Protein AF-A0A5J5ARJ4-F1 (afdb_monomer_lite)

Sequence (145 aa):
MTEQSSMNKKLVDEYLVDMSKEERLRREREKNVRADMKKKIKMINTSLNDQPSDMPIEFKKLIKEMGGDIVKLVMQKALYLGDITPGLNHLSMPLTQIKEKFLNDEDMKIMESHNGNNLASIDVPIIGPSLDEYAAELEEVGHEE

Organism: NCBI:txid561372

InterPro domains:
  IPR005508 B3 domain-containing protein At2g31720-like [PF03754] (61-138)
  IPR005508 B3 domain-containing protein At2g31720-like [PTHR31541] (25-138)

Secondary structure (DSSP, 8-state):
--HHHHHHHHHHHHHHHHHHHHHHHHHHHHHHHHHHHHHHHHHHHHT--SSPPPPPHHHHHHHHHTT----------PPPHHHHSTTT------GGG--S--S-HHHHHHHTSEETTEE--EEEEEE-TTS-EEEEEE-------

Foldseek 3Di:
DPVVVVVVVVVVVVVVVVVVVVVVVVVVVVVVVLVVVVVVLVVVVVPPDVDDDPDDPVVVVLCVVVVHDDDDDQFDDRFDPCNPPPPSVDDDDPPVGGDDDDDDPVRVVQQVDDPDPFGGWDWDWDQDPVRDIDIDTHHDDDDPD

Structure (mmCIF, N/CA/C/O backbone):
data_AF-A0A5J5ARJ4-F1
#
_entry.id   AF-A0A5J5ARJ4-F1
#
loop_
_atom_site.group_PDB
_atom_site.id
_atom_site.type_symbol
_atom_site.label_atom_id
_atom_site.label_alt_id
_atom_site.label_comp_id
_atom_site.label_asym_id
_atom_site.label_entity_id
_atom_site.label_seq_id
_atom_site.pdbx_PDB_ins_code
_atom_site.Cartn_x
_atom_site.Cartn_y
_atom_site.Cartn_z
_atom_site.occupancy
_atom_site.B_iso_or_equiv
_atom_site.auth_seq_id
_atom_site.auth_comp_id
_atom_site.auth_asym_id
_atom_site.auth_atom_id
_atom_site.pdbx_PDB_model_num
ATOM 1 N N . MET A 1 1 ? 49.000 -30.720 -35.806 1.00 51.78 1 MET A N 1
ATOM 2 C CA . MET A 1 1 ? 48.082 -30.948 -34.662 1.00 51.78 1 MET A CA 1
ATOM 3 C C . MET A 1 1 ? 47.216 -29.705 -34.405 1.00 51.78 1 MET A C 1
ATOM 5 O O . MET A 1 1 ? 47.085 -29.274 -33.269 1.00 51.78 1 MET A O 1
ATOM 9 N N . THR A 1 2 ? 46.627 -29.095 -35.443 1.00 59.28 2 THR A N 1
ATOM 10 C CA . THR A 1 2 ? 46.204 -27.676 -35.356 1.00 59.28 2 THR A CA 1
ATOM 11 C C . THR A 1 2 ? 44.716 -27.452 -35.656 1.00 59.28 2 THR A C 1
ATOM 13 O O . THR A 1 2 ? 44.152 -26.444 -35.242 1.00 59.28 2 THR A O 1
ATOM 16 N N . GLU A 1 3 ? 44.039 -28.410 -36.292 1.00 56.78 3 GLU A N 1
ATOM 17 C CA . GLU A 1 3 ? 42.634 -28.267 -36.707 1.00 56.78 3 GLU A CA 1
ATOM 18 C C . GLU A 1 3 ? 41.638 -28.465 -35.554 1.00 56.78 3 GLU A C 1
ATOM 20 O O . GLU A 1 3 ? 40.710 -27.673 -35.413 1.00 56.78 3 GLU A O 1
ATOM 25 N N . GLN A 1 4 ? 41.863 -29.436 -34.659 1.00 54.34 4 GLN A N 1
ATOM 26 C CA . GLN A 1 4 ? 41.001 -29.653 -33.482 1.00 54.34 4 GLN A CA 1
ATOM 27 C C . GLN A 1 4 ? 41.041 -28.474 -32.495 1.00 54.34 4 GLN A C 1
ATOM 29 O O . GLN A 1 4 ? 40.009 -28.082 -31.958 1.00 54.34 4 GLN A O 1
ATOM 34 N N . SER A 1 5 ? 42.212 -27.856 -32.307 1.00 57.06 5 SER A N 1
ATOM 35 C CA . SER A 1 5 ? 42.358 -26.654 -31.471 1.00 57.06 5 SER A CA 1
ATOM 36 C C . SER A 1 5 ? 41.631 -25.444 -32.082 1.00 57.06 5 SER A C 1
ATOM 38 O O . SER A 1 5 ? 40.999 -24.662 -31.375 1.00 57.06 5 SER A O 1
ATOM 40 N N . SER A 1 6 ? 41.636 -25.333 -33.416 1.00 67.12 6 SER A N 1
ATOM 41 C CA . SER A 1 6 ? 40.917 -24.282 -34.143 1.00 67.12 6 SER A CA 1
ATOM 42 C C . SER A 1 6 ? 39.392 -24.472 -34.111 1.00 67.12 6 SER A C 1
ATOM 44 O O . SER A 1 6 ? 38.661 -23.498 -33.929 1.00 67.12 6 SER A O 1
ATOM 46 N N . MET A 1 7 ? 38.906 -25.717 -34.213 1.00 65.25 7 MET A N 1
ATOM 47 C CA . MET A 1 7 ? 37.477 -26.028 -34.068 1.00 65.25 7 MET A CA 1
ATOM 48 C C . MET A 1 7 ? 36.965 -25.762 -32.649 1.00 65.25 7 MET A C 1
ATOM 50 O O . MET A 1 7 ? 35.919 -25.138 -32.498 1.00 65.25 7 MET A O 1
ATOM 54 N N . ASN A 1 8 ? 37.725 -26.138 -31.615 1.00 70.44 8 ASN A N 1
ATOM 55 C CA . ASN A 1 8 ? 37.349 -25.860 -30.226 1.00 70.44 8 ASN A CA 1
ATOM 56 C C . ASN A 1 8 ? 37.294 -24.355 -29.936 1.00 70.44 8 ASN A C 1
ATOM 58 O O . ASN A 1 8 ? 36.385 -23.900 -29.252 1.00 70.44 8 ASN A O 1
ATOM 62 N N . LYS A 1 9 ? 38.214 -23.561 -30.502 1.00 72.19 9 LYS A N 1
ATOM 63 C CA . LYS A 1 9 ? 38.180 -22.100 -30.358 1.00 72.19 9 LYS A CA 1
ATOM 64 C C . LYS A 1 9 ? 36.934 -21.479 -31.005 1.00 72.19 9 LYS A C 1
ATOM 66 O O . LYS A 1 9 ? 36.288 -20.652 -30.377 1.00 72.19 9 LYS A O 1
ATOM 71 N N . LYS A 1 10 ? 36.561 -21.912 -32.218 1.00 76.44 10 LYS A N 1
ATOM 72 C CA . LYS A 1 10 ? 35.328 -21.445 -32.883 1.00 76.44 10 LYS A CA 1
ATOM 73 C C . LYS A 1 10 ? 34.069 -21.776 -32.083 1.00 76.44 10 LYS A C 1
ATOM 75 O O . LYS A 1 10 ? 33.203 -20.920 -31.962 1.00 76.44 10 LYS A O 1
ATOM 80 N N . LEU A 1 11 ? 33.998 -22.983 -31.522 1.00 77.38 11 LEU A N 1
ATOM 81 C CA . LEU A 1 11 ? 32.862 -23.420 -30.709 1.00 77.38 11 LEU A CA 1
ATOM 82 C C . LEU A 1 11 ? 32.717 -22.571 -29.433 1.00 77.38 11 LEU A C 1
ATOM 84 O O . LEU A 1 11 ? 31.610 -22.211 -29.041 1.00 77.38 11 LEU A O 1
ATOM 88 N N . VAL A 1 12 ? 33.842 -22.217 -28.802 1.00 77.88 12 VAL A N 1
ATOM 89 C CA . VAL A 1 12 ? 33.867 -21.345 -27.616 1.00 77.88 12 VAL A CA 1
ATOM 90 C C . VAL A 1 12 ? 33.448 -19.912 -27.966 1.00 77.88 12 VAL A C 1
ATOM 92 O O . VAL A 1 12 ? 32.657 -19.319 -27.234 1.00 77.88 12 VAL A O 1
ATOM 95 N N . ASP A 1 13 ? 33.929 -19.367 -29.087 1.00 80.50 13 ASP A N 1
ATOM 96 C CA . ASP A 1 13 ? 33.561 -18.021 -29.546 1.00 80.50 13 ASP A CA 1
ATOM 97 C C . ASP A 1 13 ? 32.060 -17.933 -29.898 1.00 80.50 13 ASP A C 1
ATOM 99 O O . ASP A 1 13 ? 31.395 -16.963 -29.537 1.00 80.50 13 ASP A O 1
ATOM 103 N N . GLU A 1 14 ? 31.500 -18.961 -30.544 1.00 81.81 14 GLU A N 1
ATOM 104 C CA . GLU A 1 14 ? 30.067 -19.059 -30.866 1.00 81.81 14 GLU A CA 1
ATOM 105 C C . GLU A 1 14 ? 29.196 -19.111 -29.600 1.00 81.81 14 GLU A C 1
ATOM 107 O O . GLU A 1 14 ? 28.244 -18.338 -29.470 1.00 81.81 14 GLU A O 1
ATOM 112 N N . 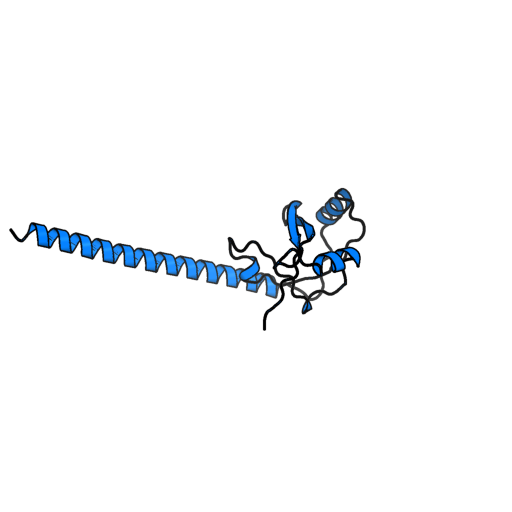TYR A 1 15 ? 29.581 -19.929 -28.616 1.00 79.00 15 TYR A N 1
ATOM 113 C CA . TYR A 1 15 ? 28.887 -20.024 -27.329 1.00 79.00 15 TYR A CA 1
ATOM 114 C C . TYR A 1 15 ? 28.914 -18.702 -26.540 1.00 79.00 15 TYR A C 1
ATOM 116 O O . TYR A 1 15 ? 27.901 -18.282 -25.976 1.00 79.00 15 TYR A O 1
ATOM 124 N N . LEU A 1 16 ? 30.052 -17.998 -26.531 1.00 76.38 16 LEU A N 1
ATOM 125 C CA . LEU A 1 16 ? 30.179 -16.678 -25.896 1.00 76.38 16 LEU A CA 1
ATOM 126 C C . LEU A 1 16 ? 29.294 -15.620 -26.573 1.00 76.38 16 LEU A C 1
ATOM 128 O O . LEU A 1 16 ? 28.703 -14.773 -25.894 1.00 76.38 16 LEU A O 1
ATOM 132 N N . VAL A 1 17 ? 29.177 -15.668 -27.902 1.00 82.06 17 VAL A N 1
ATOM 133 C CA . VAL A 1 17 ? 28.295 -14.776 -28.665 1.00 82.06 17 VAL A CA 1
ATOM 134 C C . VAL A 1 17 ? 26.825 -15.042 -28.337 1.00 82.06 17 VAL A C 1
ATOM 136 O O . VAL A 1 17 ? 26.066 -14.086 -28.154 1.00 82.06 17 VAL A O 1
ATOM 139 N N . ASP A 1 18 ? 26.415 -16.302 -28.215 1.00 80.44 18 ASP A N 1
ATOM 140 C CA . ASP A 1 18 ? 25.030 -16.650 -27.897 1.00 80.44 18 ASP A CA 1
ATOM 141 C C . ASP A 1 18 ? 24.648 -16.314 -26.451 1.00 80.44 18 ASP A C 1
ATOM 143 O O . ASP A 1 18 ? 23.593 -15.708 -26.247 1.00 80.44 18 ASP A O 1
ATOM 147 N N . MET A 1 19 ? 25.531 -16.537 -25.466 1.00 75.25 19 MET A N 1
ATOM 148 C CA . MET A 1 19 ? 25.307 -16.030 -24.102 1.00 75.25 19 MET A CA 1
ATOM 149 C C . MET A 1 19 ? 25.150 -14.500 -24.079 1.00 75.25 19 MET A C 1
ATOM 151 O O . MET A 1 19 ? 24.277 -13.967 -23.393 1.00 75.25 19 MET A O 1
ATOM 155 N N . SER A 1 20 ? 25.943 -13.769 -24.874 1.00 85.12 20 SER A N 1
ATOM 156 C CA . SER A 1 20 ? 25.819 -12.308 -24.974 1.00 85.12 20 SER A CA 1
ATOM 157 C C . SER A 1 20 ? 24.474 -11.868 -25.570 1.00 85.12 20 SER A C 1
ATOM 159 O O . SER A 1 20 ? 23.888 -10.873 -25.129 1.00 85.12 20 SER A O 1
ATOM 161 N N . LYS A 1 21 ? 23.948 -12.603 -26.560 1.00 85.50 21 LYS A N 1
ATOM 162 C CA . LYS A 1 21 ? 22.613 -12.349 -27.128 1.00 85.50 21 LYS A CA 1
ATOM 163 C C . LYS A 1 21 ? 21.506 -12.657 -26.122 1.00 85.50 21 LYS A C 1
ATOM 165 O O . LYS A 1 21 ? 20.584 -11.851 -26.001 1.00 85.50 21 LYS A O 1
ATOM 170 N N . GLU A 1 22 ? 21.602 -13.762 -25.383 1.00 86.06 22 GLU A N 1
ATOM 171 C CA . GLU A 1 22 ? 20.632 -14.100 -24.335 1.00 86.06 22 GLU A CA 1
ATOM 172 C C . GLU A 1 22 ? 20.585 -13.037 -23.234 1.00 86.06 22 GLU A C 1
ATOM 174 O O . GLU A 1 22 ? 19.499 -12.596 -22.852 1.00 86.06 22 GLU A O 1
ATOM 179 N N . GLU A 1 23 ? 21.738 -12.543 -22.772 1.00 86.50 23 GLU A N 1
ATOM 180 C CA . GLU A 1 23 ? 21.783 -11.451 -21.795 1.00 86.50 23 GLU A CA 1
ATOM 181 C C . GLU A 1 23 ? 21.117 -10.173 -22.315 1.00 86.50 23 GLU A C 1
ATOM 183 O O . GLU A 1 23 ? 20.391 -9.500 -21.577 1.00 86.50 23 GLU A O 1
ATOM 188 N N . ARG A 1 24 ? 21.348 -9.819 -23.588 1.00 86.75 24 ARG A N 1
ATOM 189 C CA . ARG A 1 24 ? 20.701 -8.657 -24.218 1.00 86.75 24 ARG A CA 1
ATOM 190 C C . ARG A 1 24 ? 19.186 -8.830 -24.269 1.00 86.75 24 ARG A C 1
ATOM 192 O O . ARG A 1 24 ? 18.474 -7.921 -23.847 1.00 86.75 24 ARG A O 1
ATOM 199 N N . LEU A 1 25 ? 18.708 -9.998 -24.705 1.00 88.00 25 LEU A N 1
ATOM 200 C CA . LEU A 1 25 ? 17.283 -10.335 -24.740 1.00 88.00 25 LEU A CA 1
ATOM 201 C C . LEU A 1 25 ? 16.658 -10.287 -23.342 1.00 88.00 25 LEU A C 1
ATOM 203 O O . LEU A 1 25 ? 15.556 -9.766 -23.175 1.00 88.00 25 LEU A O 1
ATOM 207 N N . ARG A 1 26 ? 17.364 -10.782 -22.319 1.00 87.44 26 ARG A N 1
ATOM 208 C CA . ARG A 1 26 ? 16.909 -10.727 -20.926 1.00 87.44 26 ARG A CA 1
ATOM 209 C C . ARG A 1 26 ? 16.774 -9.286 -20.432 1.00 87.44 26 ARG A C 1
ATOM 211 O O . ARG A 1 26 ? 15.713 -8.924 -19.928 1.00 87.44 26 ARG A O 1
ATOM 218 N N . ARG A 1 27 ? 17.789 -8.439 -20.649 1.00 86.62 27 ARG A N 1
ATOM 219 C CA . ARG A 1 27 ? 17.730 -7.007 -20.290 1.00 86.62 27 ARG A CA 1
ATOM 220 C C . ARG A 1 27 ? 16.601 -6.281 -21.020 1.00 86.62 27 ARG A C 1
ATOM 222 O O . ARG A 1 27 ? 15.976 -5.390 -20.452 1.00 86.62 27 ARG A O 1
ATOM 229 N N . GLU A 1 28 ? 16.335 -6.631 -22.275 1.00 88.88 28 GLU A N 1
ATOM 230 C CA . GLU A 1 28 ? 15.252 -6.033 -23.059 1.00 88.88 28 GLU A CA 1
ATOM 231 C C . GLU A 1 28 ? 13.868 -6.456 -22.549 1.00 88.88 28 GLU A C 1
ATOM 233 O O . GLU A 1 28 ? 13.000 -5.603 -22.360 1.00 88.88 28 GLU A O 1
ATOM 238 N N . ARG A 1 29 ? 13.684 -7.738 -22.198 1.00 86.56 29 ARG A N 1
ATOM 239 C CA . ARG A 1 29 ? 12.467 -8.218 -21.518 1.00 86.56 29 ARG A CA 1
ATOM 240 C C . ARG A 1 29 ? 12.244 -7.499 -20.189 1.00 86.56 29 ARG A C 1
ATOM 242 O O . ARG A 1 29 ? 11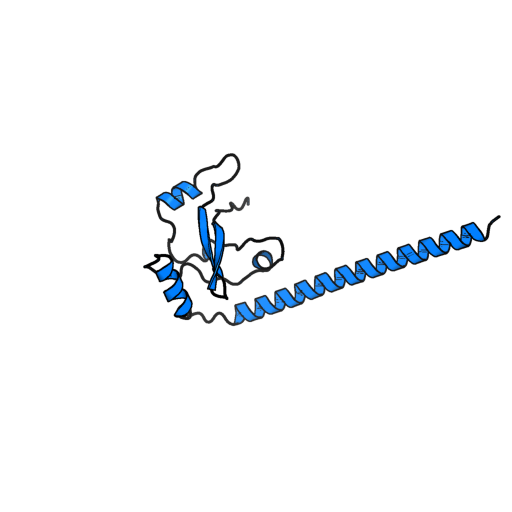.144 -7.016 -19.943 1.00 86.56 29 ARG A O 1
ATOM 249 N N . GLU A 1 30 ? 13.278 -7.367 -19.361 1.00 84.88 30 GLU A N 1
ATOM 250 C CA . GLU A 1 30 ? 13.195 -6.657 -18.077 1.00 84.88 30 GLU A CA 1
ATOM 251 C C . GLU A 1 30 ? 12.827 -5.174 -18.258 1.00 84.88 30 GLU A C 1
ATOM 253 O O . GLU A 1 30 ? 12.006 -4.638 -17.510 1.00 84.88 30 GLU A O 1
ATOM 258 N N . LYS A 1 31 ? 13.381 -4.505 -19.278 1.00 84.88 31 LYS A N 1
ATOM 259 C CA . LYS A 1 31 ? 13.013 -3.122 -19.626 1.00 84.88 31 LYS A CA 1
ATOM 260 C C . LYS A 1 31 ? 11.554 -3.007 -20.058 1.00 84.88 31 LYS A C 1
ATOM 262 O O . LYS A 1 31 ? 10.873 -2.092 -19.596 1.00 84.88 31 LYS A O 1
ATOM 267 N N . ASN A 1 32 ? 11.075 -3.926 -20.893 1.00 85.19 32 ASN A N 1
ATOM 268 C CA . ASN A 1 32 ? 9.687 -3.933 -21.356 1.00 85.19 32 ASN A CA 1
ATOM 269 C C . ASN A 1 32 ? 8.712 -4.158 -20.193 1.00 85.19 32 ASN A C 1
ATOM 271 O O . ASN A 1 32 ? 7.765 -3.391 -20.044 1.00 85.19 32 ASN A O 1
ATOM 275 N N . VAL A 1 33 ? 9.008 -5.100 -19.289 1.00 84.00 33 VAL A N 1
ATOM 276 C CA . VAL A 1 33 ? 8.211 -5.322 -18.067 1.00 84.00 33 VAL A CA 1
ATOM 277 C C . VAL A 1 33 ? 8.151 -4.055 -17.208 1.00 84.00 33 VAL A C 1
ATOM 279 O O . VAL A 1 33 ? 7.070 -3.650 -16.779 1.00 84.00 33 VAL A O 1
ATOM 282 N N . ARG A 1 34 ? 9.286 -3.372 -16.998 1.00 82.38 34 ARG A N 1
ATOM 283 C CA . ARG A 1 34 ? 9.317 -2.096 -16.259 1.00 82.38 34 ARG A CA 1
ATOM 284 C C . ARG A 1 34 ? 8.507 -1.000 -16.957 1.00 82.38 34 ARG A C 1
ATOM 286 O O . ARG A 1 34 ? 7.867 -0.198 -16.278 1.00 82.38 34 ARG A O 1
ATOM 293 N N . ALA A 1 35 ? 8.538 -0.931 -18.286 1.00 83.19 35 ALA A N 1
ATOM 294 C CA . ALA A 1 35 ? 7.779 0.055 -19.054 1.00 83.19 35 ALA A CA 1
ATOM 295 C C . ALA A 1 35 ? 6.263 -0.188 -18.958 1.00 83.19 35 ALA A C 1
ATOM 297 O O . ALA A 1 35 ? 5.511 0.750 -18.682 1.00 83.19 35 ALA A O 1
ATOM 298 N N . ASP A 1 36 ? 5.823 -1.439 -19.097 1.00 83.69 36 ASP A N 1
ATOM 299 C CA . ASP A 1 36 ? 4.416 -1.826 -18.955 1.00 83.69 36 ASP A CA 1
ATOM 300 C C . ASP A 1 36 ? 3.897 -1.560 -17.541 1.00 83.69 36 ASP A C 1
ATOM 302 O O . ASP A 1 36 ? 2.808 -1.012 -17.352 1.00 83.69 36 ASP A O 1
ATOM 306 N N . MET A 1 37 ? 4.714 -1.872 -16.537 1.00 79.38 37 MET A N 1
ATOM 307 C CA . MET A 1 37 ? 4.431 -1.595 -15.134 1.00 79.38 37 MET A CA 1
ATOM 308 C C . MET A 1 37 ? 4.267 -0.087 -14.873 1.00 79.38 37 MET A C 1
ATOM 310 O O . MET A 1 37 ? 3.267 0.337 -14.289 1.00 79.38 37 MET A O 1
ATOM 314 N N . LYS A 1 38 ? 5.175 0.751 -15.396 1.00 78.50 38 LYS A N 1
ATOM 315 C CA . LYS A 1 38 ? 5.045 2.219 -15.335 1.00 78.50 38 LYS A CA 1
ATOM 316 C C . LYS A 1 38 ? 3.770 2.722 -16.017 1.00 78.50 38 LYS A C 1
ATOM 318 O O . LYS A 1 38 ? 3.126 3.643 -15.515 1.00 78.50 38 LYS A O 1
ATOM 323 N N . LYS A 1 39 ? 3.388 2.133 -17.154 1.00 77.88 39 LYS A N 1
ATOM 324 C CA . LYS A 1 39 ? 2.166 2.505 -17.880 1.00 77.88 39 LYS A CA 1
ATOM 325 C C . LYS A 1 39 ? 0.907 2.174 -17.074 1.00 77.88 39 LYS A C 1
ATOM 327 O O . LYS A 1 39 ? 0.013 3.016 -17.005 1.00 77.88 39 LYS A O 1
ATOM 332 N N . LYS A 1 40 ? 0.862 1.004 -16.423 1.00 75.25 40 LYS A N 1
ATOM 333 C CA . LYS A 1 40 ? -0.233 0.617 -15.514 1.00 75.25 40 LYS A CA 1
ATOM 334 C C . LYS A 1 40 ? -0.363 1.584 -14.334 1.00 75.25 40 LYS A C 1
ATOM 336 O O . LYS A 1 40 ? -1.463 2.068 -14.091 1.00 75.25 40 LYS A O 1
ATOM 341 N N . ILE A 1 41 ? 0.748 1.941 -13.680 1.00 70.31 41 ILE A N 1
ATOM 342 C CA . ILE A 1 41 ? 0.763 2.961 -12.614 1.00 70.31 41 ILE A CA 1
ATOM 343 C C . ILE A 1 41 ? 0.154 4.277 -13.111 1.00 70.31 41 ILE A C 1
ATOM 345 O O . ILE A 1 41 ? -0.733 4.839 -12.475 1.00 70.31 41 ILE A O 1
ATOM 349 N N . LYS A 1 42 ? 0.600 4.767 -14.275 1.00 70.44 42 LYS A N 1
ATOM 350 C CA . LYS A 1 42 ? 0.113 6.037 -14.826 1.00 70.44 42 LYS A CA 1
ATOM 351 C C . LYS A 1 42 ? -1.404 6.022 -15.048 1.00 70.44 42 LYS A C 1
ATOM 353 O O . LYS A 1 42 ? -2.061 7.024 -14.777 1.00 70.44 42 LYS A O 1
ATOM 358 N N . MET A 1 43 ? -1.959 4.903 -15.516 1.00 65.94 43 MET A N 1
ATOM 359 C CA . MET A 1 43 ? -3.407 4.745 -15.692 1.00 65.94 43 MET A CA 1
ATOM 360 C C . MET A 1 43 ? -4.156 4.786 -14.356 1.00 65.94 43 MET A C 1
ATOM 362 O O . MET A 1 43 ? -5.130 5.527 -14.244 1.00 65.94 43 MET A O 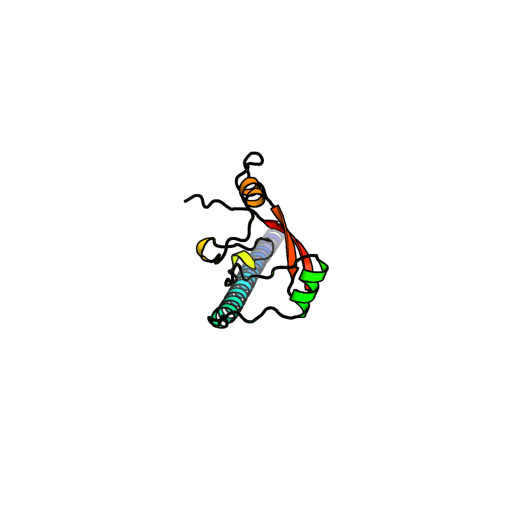1
ATOM 366 N N . ILE A 1 44 ? -3.671 4.072 -13.334 1.00 65.38 44 ILE A N 1
ATOM 367 C CA . ILE A 1 44 ? -4.260 4.102 -11.984 1.00 65.38 44 ILE A CA 1
ATOM 368 C C . ILE A 1 44 ? -4.264 5.538 -11.444 1.00 65.38 44 ILE A C 1
ATOM 370 O O . ILE A 1 44 ? -5.304 6.038 -11.026 1.00 65.38 44 ILE A O 1
ATOM 374 N N . ASN A 1 45 ? -3.138 6.244 -11.558 1.00 64.25 45 ASN A N 1
ATOM 375 C CA . ASN A 1 45 ? -2.988 7.596 -11.016 1.00 64.25 45 ASN A CA 1
ATOM 376 C C . ASN A 1 45 ? -3.858 8.638 -11.732 1.00 64.25 45 ASN A C 1
ATOM 378 O O . ASN A 1 45 ? -4.317 9.581 -11.101 1.00 64.25 45 ASN A O 1
ATOM 382 N N . THR A 1 46 ? -4.114 8.465 -13.033 1.00 60.00 46 THR A N 1
ATOM 383 C CA . THR A 1 46 ? -5.001 9.363 -13.801 1.00 60.00 46 THR A CA 1
ATOM 384 C C . THR A 1 46 ? -6.477 9.183 -13.409 1.00 60.00 46 THR A C 1
ATOM 386 O O . THR A 1 46 ? -7.301 10.041 -13.700 1.00 60.00 46 THR A O 1
ATOM 389 N N . SER A 1 47 ? -6.814 8.075 -12.741 1.00 58.31 47 SER A N 1
ATOM 390 C CA . SER A 1 47 ? -8.184 7.712 -12.353 1.00 58.31 47 SER A CA 1
ATOM 391 C C . SER A 1 47 ? -8.558 8.169 -10.939 1.00 58.31 47 SER A C 1
ATOM 393 O O . SER A 1 47 ? -9.702 7.982 -10.524 1.00 58.31 47 SER A O 1
ATOM 395 N N . LEU A 1 48 ? -7.609 8.728 -10.179 1.00 59.88 48 LEU A N 1
ATOM 396 C CA . LEU A 1 48 ? -7.853 9.248 -8.835 1.00 59.88 48 LEU A CA 1
ATOM 397 C C . LEU A 1 48 ? -8.615 10.575 -8.963 1.00 59.88 48 LEU A C 1
ATOM 399 O O . LEU A 1 48 ? -8.025 11.647 -8.996 1.00 59.88 48 LEU A O 1
ATOM 403 N N . ASN A 1 49 ? -9.935 10.479 -9.103 1.00 55.16 49 ASN A N 1
ATOM 404 C CA . ASN A 1 49 ? -10.853 11.602 -8.950 1.00 55.16 49 ASN A CA 1
ATOM 405 C C . ASN A 1 49 ? -10.657 12.193 -7.536 1.00 55.16 49 ASN A C 1
ATOM 407 O O . ASN A 1 49 ? -10.491 11.427 -6.585 1.00 55.16 49 ASN A O 1
ATOM 411 N N . ASP A 1 50 ? -10.689 13.521 -7.379 1.00 61.62 50 ASP A N 1
ATOM 412 C CA . ASP A 1 50 ? -10.338 14.212 -6.117 1.00 61.62 50 ASP A CA 1
ATOM 413 C C . ASP A 1 50 ? -11.228 13.838 -4.914 1.00 61.62 50 ASP A C 1
ATOM 415 O O . ASP A 1 50 ? -10.891 14.129 -3.763 1.00 61.62 50 ASP A O 1
ATOM 419 N N . GLN A 1 51 ? -12.358 13.170 -5.160 1.00 66.50 51 GLN A N 1
ATOM 420 C CA . GLN A 1 51 ? -13.263 12.705 -4.122 1.00 66.50 51 GLN A CA 1
ATOM 421 C C . GLN A 1 51 ? -13.058 11.200 -3.862 1.00 66.50 51 GLN A C 1
ATOM 423 O O . GLN A 1 51 ? -13.296 10.390 -4.765 1.00 66.50 51 GLN A O 1
ATOM 428 N N . PRO A 1 52 ? -12.643 10.801 -2.643 1.00 70.00 52 PRO A N 1
ATOM 429 C CA . PRO A 1 52 ? -12.504 9.395 -2.295 1.00 70.00 52 PRO A CA 1
ATOM 430 C C . PRO A 1 52 ? -13.849 8.687 -2.451 1.00 70.00 52 PRO A C 1
ATOM 432 O O . PRO A 1 52 ? -14.873 9.172 -1.965 1.00 70.00 52 PRO A O 1
ATOM 435 N N . SER A 1 53 ? -13.851 7.539 -3.124 1.00 74.88 53 SER A N 1
ATOM 436 C CA . SER A 1 53 ? -15.016 6.654 -3.098 1.00 74.88 53 SER A CA 1
ATOM 437 C C . SER A 1 53 ? -15.197 6.106 -1.685 1.00 74.88 53 SER A C 1
ATOM 439 O O . SER A 1 53 ? -14.213 5.852 -0.989 1.00 74.88 53 SER A O 1
ATOM 441 N N . ASP A 1 54 ? -16.447 5.930 -1.257 1.00 84.62 54 ASP A N 1
ATOM 442 C CA . ASP A 1 54 ? -16.722 5.273 0.019 1.00 84.62 54 ASP A CA 1
ATOM 443 C C . ASP A 1 54 ? -16.170 3.837 0.005 1.00 84.62 54 ASP A C 1
ATOM 445 O O . ASP A 1 54 ? -16.151 3.170 -1.034 1.00 84.62 54 ASP A O 1
ATOM 449 N N . MET A 1 55 ? -15.705 3.364 1.161 1.00 88.50 55 MET A N 1
ATOM 450 C CA . MET A 1 55 ? -15.128 2.029 1.291 1.00 88.50 55 MET A CA 1
ATOM 451 C C . MET A 1 55 ? -16.203 0.960 1.013 1.00 88.50 55 MET A C 1
ATOM 453 O O . MET A 1 55 ? -17.313 1.073 1.553 1.00 88.50 55 MET A O 1
ATOM 457 N N . PRO A 1 56 ? -15.902 -0.094 0.226 1.00 91.75 56 PRO A N 1
ATOM 458 C CA . PRO A 1 56 ? -16.868 -1.149 -0.060 1.00 91.75 56 PRO A CA 1
ATOM 459 C C . PRO A 1 56 ? -17.375 -1.846 1.209 1.00 91.75 56 PRO A C 1
ATOM 461 O O . PRO A 1 56 ? -16.666 -1.974 2.211 1.00 91.75 56 PRO A O 1
ATOM 464 N N . ILE A 1 57 ? -18.623 -2.317 1.161 1.00 93.50 57 ILE A N 1
ATOM 465 C CA . ILE A 1 57 ? -19.319 -2.886 2.326 1.00 93.50 57 ILE A CA 1
ATOM 466 C C . ILE A 1 57 ? -18.616 -4.146 2.843 1.00 93.50 57 ILE A C 1
ATOM 468 O O . ILE A 1 57 ? -18.590 -4.357 4.055 1.00 93.50 57 ILE A O 1
ATOM 472 N N . GLU A 1 58 ? -18.023 -4.962 1.964 1.00 95.38 58 GLU A N 1
ATOM 473 C CA . GLU A 1 58 ? -17.327 -6.181 2.391 1.00 95.38 58 GLU A CA 1
ATOM 474 C C . GLU A 1 58 ? -16.128 -5.861 3.294 1.00 95.38 58 GLU A C 1
ATOM 476 O O . GLU A 1 58 ? -15.974 -6.482 4.343 1.00 95.38 58 GLU A O 1
ATOM 481 N N . PHE A 1 59 ? -15.355 -4.824 2.957 1.00 94.81 59 PHE A N 1
ATOM 482 C CA . PHE A 1 59 ? -14.238 -4.357 3.783 1.00 94.81 59 PHE A CA 1
ATOM 483 C C . PHE A 1 59 ? -14.724 -3.811 5.126 1.00 94.81 59 PHE A C 1
ATOM 485 O O . PHE A 1 59 ? -14.175 -4.160 6.166 1.00 94.81 59 PHE A O 1
ATOM 492 N N . LYS A 1 60 ? -15.802 -3.012 5.138 1.00 93.38 60 LYS A N 1
ATOM 493 C CA . LYS A 1 60 ? -16.398 -2.510 6.391 1.00 93.38 60 LYS A CA 1
ATOM 494 C C . LYS A 1 60 ? -16.853 -3.650 7.306 1.00 93.38 60 LYS A C 1
ATOM 496 O O . LYS A 1 60 ? -16.688 -3.565 8.522 1.00 93.38 60 LYS A O 1
ATOM 501 N N . LYS A 1 61 ? -17.438 -4.709 6.734 1.00 94.94 61 LYS A N 1
ATOM 502 C CA . LYS A 1 61 ? -17.864 -5.896 7.487 1.00 94.94 61 LYS A CA 1
ATOM 503 C C . LYS A 1 61 ? -16.663 -6.628 8.077 1.00 94.94 61 LYS A C 1
ATOM 505 O O . LYS A 1 61 ? -16.698 -6.942 9.261 1.00 94.94 61 LYS A O 1
ATOM 510 N N . LEU A 1 62 ? -15.615 -6.834 7.280 1.00 95.56 62 LEU A N 1
ATOM 511 C CA . LEU A 1 62 ? -14.400 -7.511 7.721 1.00 95.56 62 LEU A CA 1
ATOM 512 C C . LEU A 1 62 ? -13.692 -6.739 8.842 1.00 95.56 62 LEU A C 1
ATOM 514 O O . LEU A 1 62 ? -13.424 -7.311 9.891 1.00 95.56 62 LEU A O 1
ATOM 518 N N . ILE A 1 63 ? -13.505 -5.422 8.694 1.00 94.81 63 ILE A N 1
ATOM 519 C CA . ILE A 1 63 ? -12.920 -4.571 9.749 1.00 94.81 63 ILE A CA 1
ATOM 520 C C . ILE A 1 63 ? -13.706 -4.711 11.059 1.00 94.81 63 ILE A C 1
ATOM 522 O O . ILE A 1 63 ? -13.115 -4.836 12.130 1.00 94.81 63 ILE A O 1
ATOM 526 N N . LYS A 1 64 ? -15.041 -4.750 10.978 1.00 95.25 64 LYS A N 1
ATOM 527 C CA . LYS A 1 64 ? -15.900 -4.948 12.149 1.00 95.25 64 LYS A CA 1
ATOM 528 C C . LYS A 1 64 ? -15.743 -6.333 12.781 1.00 95.25 64 LYS A C 1
ATOM 530 O O . LYS A 1 64 ? -15.780 -6.442 14.004 1.00 95.25 64 LYS A O 1
ATOM 535 N N . GLU A 1 65 ? -15.579 -7.381 11.978 1.00 95.19 65 GLU A N 1
ATOM 536 C CA . GLU A 1 65 ? -15.307 -8.746 12.455 1.00 95.19 65 GLU A CA 1
ATOM 537 C C . GLU A 1 65 ? -13.934 -8.854 13.136 1.00 95.19 65 GLU A C 1
ATOM 539 O O . GLU A 1 65 ? -13.814 -9.548 14.143 1.00 95.19 65 GLU A O 1
ATOM 544 N N . MET A 1 66 ? -12.946 -8.084 12.670 1.00 93.38 66 MET A N 1
ATOM 545 C CA . MET A 1 66 ? -11.626 -7.935 13.299 1.00 93.38 66 MET A CA 1
ATOM 546 C C . MET A 1 66 ? -11.647 -7.075 14.579 1.00 93.38 66 MET A C 1
ATOM 548 O O . MET A 1 66 ? -10.612 -6.878 15.210 1.00 93.38 66 MET A O 1
ATOM 552 N N . GLY A 1 67 ? -12.813 -6.557 14.981 1.00 93.62 67 GLY A N 1
ATOM 553 C CA . GLY A 1 67 ? -12.985 -5.731 16.179 1.00 93.62 67 GLY A CA 1
ATOM 554 C C . GLY A 1 67 ? -12.752 -4.231 15.969 1.00 93.62 67 GLY A C 1
ATOM 555 O O . GLY A 1 67 ? -12.776 -3.482 16.942 1.00 93.62 67 GLY A O 1
ATOM 556 N N . GLY A 1 68 ? -12.562 -3.779 14.727 1.00 90.56 68 GLY A N 1
ATOM 557 C CA . GLY A 1 68 ? -12.474 -2.361 14.383 1.00 90.56 68 GLY A CA 1
ATOM 558 C C . GLY A 1 68 ? -13.849 -1.689 14.325 1.00 90.56 68 GLY A C 1
ATOM 559 O O . GLY A 1 68 ? -14.812 -2.237 13.789 1.00 90.56 68 GLY A O 1
ATOM 560 N N . ASP A 1 69 ? -13.955 -0.475 14.855 1.00 85.06 69 ASP A N 1
ATOM 561 C CA . ASP A 1 69 ? -15.213 0.271 14.968 1.00 85.06 69 ASP A CA 1
ATOM 562 C C . ASP A 1 69 ? -15.203 1.594 14.183 1.00 85.06 69 ASP A C 1
ATOM 564 O O . ASP A 1 69 ? -16.193 1.950 13.538 1.00 85.06 69 ASP A O 1
ATOM 568 N N . ILE A 1 70 ? -14.077 2.306 14.196 1.00 88.75 70 ILE A N 1
ATOM 569 C CA . ILE A 1 70 ? -13.901 3.618 13.577 1.00 88.75 70 ILE A CA 1
ATOM 570 C C . ILE A 1 70 ? -13.103 3.467 12.281 1.00 88.75 70 ILE A C 1
ATOM 572 O O . ILE A 1 70 ? -11.901 3.214 12.291 1.00 88.75 70 ILE A O 1
ATOM 576 N N . VAL A 1 71 ? -13.766 3.693 11.144 1.00 88.94 71 VAL A N 1
ATOM 577 C CA . VAL A 1 71 ? -13.132 3.687 9.818 1.00 88.94 71 VAL A CA 1
ATOM 578 C C . VAL A 1 71 ? -12.937 5.120 9.335 1.00 88.94 71 VAL A C 1
ATOM 580 O O . VAL A 1 71 ? -13.905 5.867 9.184 1.00 88.94 71 VAL A O 1
ATOM 583 N N . LYS A 1 72 ? -11.685 5.500 9.068 1.00 90.06 72 LYS A N 1
ATOM 584 C CA . LYS A 1 72 ? -11.300 6.826 8.566 1.00 90.06 72 LYS A CA 1
ATOM 585 C C . LYS A 1 72 ? -10.288 6.704 7.434 1.00 90.06 72 LYS A C 1
ATOM 587 O O . LYS A 1 72 ? -9.418 5.838 7.461 1.00 90.06 72 LYS A O 1
ATOM 592 N N . LEU A 1 73 ? -10.387 7.591 6.446 1.00 89.69 73 LEU A N 1
ATOM 593 C CA . LEU A 1 73 ? -9.409 7.665 5.364 1.00 89.69 73 LEU A CA 1
ATOM 594 C C . LEU A 1 73 ? -8.185 8.465 5.821 1.00 89.69 73 LEU A C 1
ATOM 596 O O . LEU A 1 73 ? -8.222 9.691 5.860 1.00 89.69 73 LEU A O 1
ATOM 600 N N . VAL A 1 74 ? -7.093 7.762 6.107 1.00 91.81 74 VAL A N 1
ATOM 601 C CA . VAL A 1 74 ? -5.829 8.371 6.550 1.00 91.81 74 VAL A CA 1
ATOM 602 C C . VAL A 1 74 ? -5.003 8.889 5.370 1.00 91.81 74 VAL A C 1
ATOM 604 O O . VAL A 1 74 ? -4.429 9.974 5.434 1.00 91.81 74 VAL A O 1
ATOM 607 N N . MET A 1 75 ? -4.958 8.134 4.272 1.00 90.62 75 MET A N 1
ATOM 608 C CA . MET A 1 75 ? -4.148 8.446 3.096 1.00 90.62 75 MET A CA 1
ATOM 609 C C . MET A 1 75 ? -4.778 7.826 1.844 1.00 90.62 75 MET A C 1
ATOM 611 O O . MET A 1 75 ? -5.343 6.737 1.886 1.00 90.62 75 MET A O 1
ATOM 615 N N . GLN A 1 76 ? -4.631 8.504 0.709 1.00 87.81 76 GLN A N 1
ATOM 616 C CA . GLN A 1 76 ? -4.844 7.936 -0.620 1.00 87.81 76 GLN A CA 1
ATOM 617 C C . GLN A 1 76 ? -3.628 8.316 -1.453 1.00 87.81 76 GLN A C 1
ATOM 619 O O . GLN A 1 76 ? -3.367 9.503 -1.648 1.00 87.81 76 GLN A O 1
ATOM 624 N N . LYS A 1 77 ? -2.873 7.320 -1.919 1.00 87.19 77 LYS A N 1
ATOM 625 C CA . LYS A 1 77 ? -1.659 7.553 -2.700 1.00 87.19 77 LYS A CA 1
ATOM 626 C C . LYS A 1 77 ? -1.690 6.836 -4.039 1.00 87.19 77 LYS A C 1
ATOM 628 O O . LYS A 1 77 ? -2.331 5.802 -4.209 1.00 87.19 77 LYS A O 1
ATOM 633 N N . ALA A 1 78 ? -0.926 7.386 -4.970 1.00 84.00 78 ALA A N 1
ATOM 634 C CA . ALA A 1 78 ? -0.467 6.672 -6.144 1.00 84.00 78 ALA A CA 1
ATOM 635 C C . ALA A 1 78 ? 0.511 5.561 -5.736 1.00 84.00 78 ALA A C 1
ATOM 637 O O . ALA A 1 78 ? 1.370 5.781 -4.881 1.00 84.00 78 ALA A O 1
ATOM 638 N N . LEU A 1 79 ? 0.422 4.396 -6.380 1.00 86.50 79 LEU A N 1
ATOM 639 C CA . LEU A 1 79 ? 1.471 3.383 -6.266 1.00 86.50 79 LEU A CA 1
ATOM 640 C C . LEU A 1 79 ? 2.653 3.786 -7.149 1.00 86.50 79 LEU A C 1
ATOM 642 O O . LEU A 1 79 ? 2.479 4.087 -8.330 1.00 86.50 79 LEU A O 1
ATOM 646 N N . TYR A 1 80 ? 3.856 3.783 -6.589 1.00 84.06 80 TYR A N 1
ATOM 647 C CA . TYR A 1 80 ? 5.093 4.057 -7.310 1.00 84.06 80 TYR A CA 1
ATOM 648 C C . TYR A 1 80 ? 5.824 2.762 -7.651 1.00 84.06 80 TYR A C 1
ATOM 650 O O . TYR A 1 80 ? 5.476 1.679 -7.192 1.00 84.06 80 TYR A O 1
ATOM 658 N N . LEU A 1 81 ? 6.867 2.862 -8.481 1.00 83.62 81 LEU A N 1
ATOM 659 C CA . LEU A 1 81 ? 7.644 1.693 -8.896 1.00 83.62 81 LEU A CA 1
ATOM 660 C C . LEU A 1 81 ? 8.231 0.930 -7.696 1.00 83.62 81 LEU A C 1
ATOM 662 O O . LEU A 1 81 ? 8.299 -0.293 -7.757 1.00 83.62 81 LEU A O 1
ATOM 666 N N . GLY A 1 82 ? 8.617 1.633 -6.625 1.00 84.38 82 GLY A N 1
ATOM 667 C CA . GLY A 1 82 ? 9.093 1.010 -5.384 1.00 84.38 82 GLY A CA 1
ATOM 668 C C . GLY A 1 82 ? 8.049 0.084 -4.757 1.00 84.38 82 GLY A C 1
ATOM 669 O O . GLY A 1 82 ? 8.363 -1.053 -4.436 1.00 84.38 82 GLY A O 1
ATOM 670 N N . ASP A 1 83 ? 6.786 0.510 -4.742 1.00 86.62 83 ASP A N 1
ATOM 671 C CA . ASP A 1 83 ? 5.690 -0.222 -4.096 1.00 86.62 83 ASP A CA 1
ATOM 672 C C . ASP A 1 83 ? 5.317 -1.540 -4.795 1.00 86.62 83 ASP A C 1
ATOM 674 O O . ASP A 1 83 ? 4.724 -2.426 -4.190 1.00 86.62 83 ASP A O 1
ATOM 678 N N . ILE A 1 84 ? 5.600 -1.662 -6.096 1.00 85.19 84 ILE A N 1
ATOM 679 C CA . ILE A 1 84 ? 5.148 -2.803 -6.911 1.00 85.19 84 ILE A CA 1
ATOM 680 C C . ILE A 1 84 ? 6.293 -3.615 -7.511 1.00 85.19 84 ILE A C 1
ATOM 682 O O . ILE A 1 84 ? 6.050 -4.564 -8.261 1.00 85.19 84 ILE A O 1
ATOM 686 N N . THR A 1 85 ? 7.543 -3.239 -7.229 1.00 84.81 85 THR A N 1
ATOM 687 C CA . THR A 1 85 ? 8.697 -4.019 -7.677 1.00 84.81 85 THR A CA 1
ATOM 688 C C . THR A 1 85 ? 8.751 -5.314 -6.866 1.00 84.81 85 THR A C 1
ATOM 690 O O . THR A 1 85 ? 8.883 -5.257 -5.642 1.00 84.81 85 THR A O 1
ATOM 693 N N . PRO A 1 86 ? 8.683 -6.489 -7.521 1.00 84.19 86 PRO A N 1
ATOM 694 C CA . PRO A 1 86 ? 8.738 -7.761 -6.815 1.00 84.19 86 PRO A CA 1
ATOM 695 C C . PRO A 1 86 ? 10.013 -7.878 -5.978 1.00 84.19 86 PRO A C 1
ATOM 697 O O . PRO A 1 86 ? 11.104 -7.580 -6.465 1.00 84.19 86 PRO A O 1
ATOM 700 N N . GLY A 1 87 ? 9.867 -8.329 -4.733 1.00 85.94 87 GLY A N 1
ATOM 701 C CA . GLY A 1 87 ? 10.983 -8.543 -3.815 1.00 85.94 87 GLY A CA 1
ATOM 702 C C . GLY A 1 87 ? 11.400 -7.322 -2.992 1.00 85.94 87 GLY A C 1
ATOM 703 O O . GLY A 1 87 ? 12.224 -7.495 -2.103 1.00 85.94 87 GLY A O 1
ATOM 704 N N . LEU A 1 88 ? 10.841 -6.125 -3.234 1.00 84.75 88 LEU A N 1
ATOM 705 C CA . LEU A 1 88 ? 11.018 -4.995 -2.306 1.00 84.75 88 LEU A CA 1
ATOM 706 C C . LEU A 1 88 ? 10.081 -5.088 -1.100 1.00 84.75 88 LEU A C 1
ATOM 708 O O . LEU A 1 88 ? 10.468 -4.672 -0.017 1.00 84.75 88 LEU A O 1
ATOM 712 N N . ASN A 1 89 ? 8.883 -5.652 -1.294 1.00 84.06 89 ASN A N 1
ATOM 713 C CA . ASN A 1 89 ? 7.895 -5.955 -0.252 1.00 84.06 89 ASN A CA 1
ATOM 714 C C . ASN A 1 89 ? 7.596 -4.796 0.723 1.00 84.06 89 ASN A C 1
ATOM 716 O O . ASN A 1 89 ? 7.176 -5.047 1.846 1.00 84.06 89 ASN A O 1
ATOM 720 N N . HIS A 1 90 ? 7.771 -3.543 0.293 1.00 87.81 90 HIS A N 1
ATOM 721 C CA . HIS A 1 90 ? 7.411 -2.364 1.074 1.00 87.81 90 HIS A CA 1
ATOM 722 C C . HIS A 1 90 ? 6.328 -1.550 0.373 1.00 87.81 90 HIS A C 1
ATOM 724 O O . HIS A 1 90 ? 6.237 -1.530 -0.856 1.00 87.81 90 HIS A O 1
ATOM 730 N N . LEU A 1 91 ? 5.542 -0.828 1.169 1.00 89.81 91 LEU A N 1
ATOM 731 C CA . LEU A 1 91 ? 4.579 0.158 0.699 1.00 89.81 91 LEU A CA 1
ATOM 732 C C . LEU A 1 91 ? 4.848 1.477 1.425 1.00 89.81 91 LEU A C 1
ATOM 734 O O . LEU A 1 91 ? 4.507 1.624 2.593 1.00 89.81 91 LEU A O 1
ATOM 738 N N . SER A 1 92 ? 5.447 2.453 0.743 1.00 90.25 92 SER A N 1
ATOM 739 C CA . SER A 1 92 ? 5.825 3.710 1.403 1.00 90.25 92 SER A CA 1
ATOM 740 C C . SER A 1 92 ? 4.593 4.544 1.758 1.00 90.25 92 SER A C 1
ATOM 742 O O . SER A 1 92 ? 3.702 4.703 0.923 1.00 90.25 92 SER A O 1
ATOM 744 N N . MET A 1 93 ? 4.556 5.151 2.941 1.00 90.25 93 MET A N 1
ATOM 745 C CA . MET A 1 93 ? 3.517 6.115 3.321 1.00 90.25 93 MET A CA 1
ATOM 746 C C . MET A 1 93 ? 4.136 7.508 3.464 1.00 90.25 93 MET A C 1
ATOM 748 O O . MET 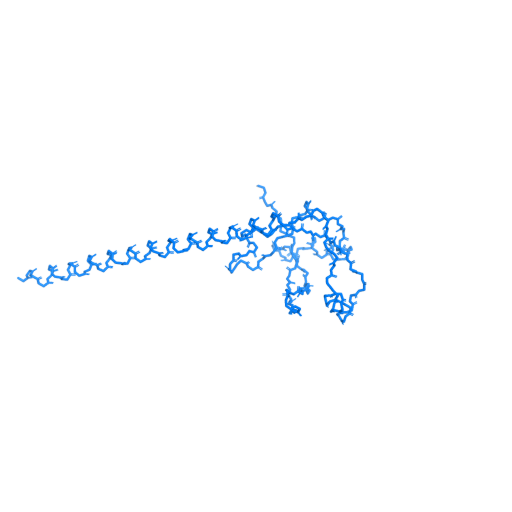A 1 93 ? 4.692 7.820 4.514 1.00 90.25 93 MET A O 1
ATOM 752 N N . PRO A 1 94 ? 4.098 8.356 2.419 1.00 88.69 94 PRO A N 1
ATOM 753 C CA . PRO A 1 94 ? 4.699 9.680 2.497 1.00 88.69 94 PRO A CA 1
ATOM 754 C C . PRO A 1 94 ? 3.984 10.531 3.548 1.00 88.69 94 PRO A C 1
ATOM 756 O O . PRO A 1 94 ? 2.779 10.761 3.431 1.00 88.69 94 PRO A O 1
ATOM 759 N N . LEU A 1 95 ? 4.730 11.057 4.524 1.00 87.12 95 LEU A N 1
ATOM 760 C CA . LEU A 1 95 ? 4.177 11.882 5.609 1.00 87.12 95 LEU A CA 1
ATOM 761 C C . LEU A 1 95 ? 3.371 13.081 5.085 1.00 87.12 95 LEU A C 1
ATOM 763 O O . LEU A 1 95 ? 2.354 13.454 5.659 1.00 87.12 95 LEU A O 1
ATOM 767 N N . THR A 1 96 ? 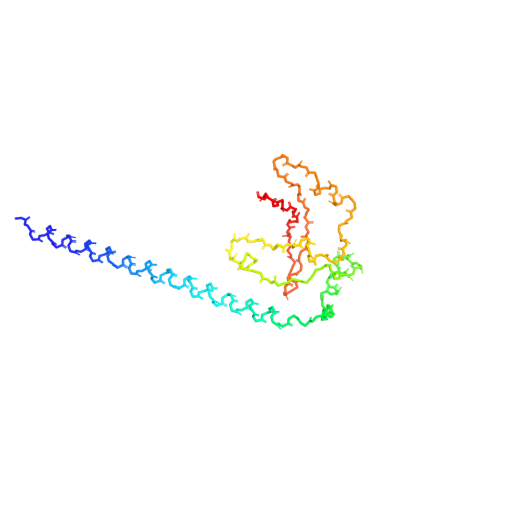3.767 13.637 3.938 1.00 86.56 96 THR A N 1
ATOM 768 C CA . THR A 1 96 ? 3.080 14.759 3.277 1.00 86.56 96 THR A CA 1
ATOM 769 C C . THR A 1 96 ? 1.692 14.415 2.725 1.00 86.56 96 THR A C 1
ATOM 771 O O . THR A 1 96 ? 0.937 15.323 2.385 1.00 86.56 96 THR A O 1
ATOM 774 N N . GLN A 1 97 ? 1.347 13.129 2.607 1.00 87.69 97 GLN A N 1
ATOM 775 C CA . GLN A 1 97 ? 0.061 12.649 2.087 1.00 87.69 97 GLN A CA 1
ATOM 776 C C . GLN A 1 97 ? -0.874 12.111 3.180 1.00 87.69 97 GLN A C 1
ATOM 778 O O . GLN A 1 97 ? -2.021 11.763 2.883 1.00 87.69 97 GLN A O 1
ATOM 783 N N . ILE A 1 98 ? -0.405 12.056 4.429 1.00 89.56 98 ILE A N 1
ATOM 784 C CA . ILE A 1 98 ? -1.200 11.647 5.586 1.00 89.56 98 ILE A CA 1
ATOM 785 C C . ILE A 1 98 ? -2.096 12.818 5.994 1.00 89.56 98 ILE A C 1
ATOM 787 O O . ILE A 1 98 ? -1.620 13.913 6.285 1.00 89.56 98 ILE A O 1
ATOM 791 N N . LYS A 1 99 ? -3.411 12.596 5.985 1.00 88.25 99 LYS A N 1
ATOM 792 C CA . LYS A 1 99 ? -4.418 13.641 6.233 1.00 88.25 99 LYS A CA 1
ATOM 793 C C . LYS A 1 99 ? -4.821 13.753 7.698 1.00 88.25 99 LYS A C 1
ATOM 795 O O . LYS A 1 99 ? -5.210 14.829 8.141 1.00 88.25 99 LYS A O 1
ATOM 800 N N . GLU A 1 100 ? -4.751 12.651 8.436 1.00 86.62 100 GLU A N 1
ATOM 801 C CA . GLU A 1 100 ? -5.185 12.577 9.829 1.00 86.62 100 GLU A CA 1
ATOM 802 C C . GLU A 1 100 ? -4.208 11.748 10.664 1.00 86.62 100 GLU A C 1
ATOM 804 O O . GLU A 1 100 ? -3.631 10.771 10.184 1.00 86.62 100 GLU A O 1
ATOM 809 N N . LYS A 1 101 ? -4.053 12.124 11.940 1.00 88.56 101 LYS A N 1
ATOM 810 C CA . LYS A 1 101 ? -3.323 11.320 12.925 1.00 88.56 101 LYS A CA 1
ATOM 811 C C . LYS A 1 101 ? -4.087 10.013 13.156 1.00 88.56 101 LYS A C 1
ATOM 813 O O . LYS A 1 101 ? -5.256 10.043 13.538 1.00 88.56 101 LYS A O 1
ATOM 818 N N . PHE A 1 102 ? -3.414 8.890 12.924 1.00 90.88 102 PHE A N 1
ATOM 819 C CA . PHE A 1 102 ? -3.980 7.545 13.067 1.00 90.88 102 PHE A CA 1
ATOM 820 C C . PHE A 1 102 ? -3.285 6.710 14.148 1.00 90.88 102 PHE A C 1
ATOM 822 O O . PHE A 1 102 ? -3.917 5.827 14.714 1.00 90.88 102 PHE A O 1
ATOM 829 N N . LEU A 1 103 ? -2.024 7.021 14.460 1.00 89.88 103 LEU A N 1
ATOM 830 C CA . LEU A 1 103 ? -1.294 6.439 15.584 1.00 89.88 103 LEU A CA 1
ATOM 831 C C . LEU A 1 103 ? -1.700 7.127 16.886 1.00 89.88 103 LEU A C 1
ATOM 833 O O . LEU A 1 103 ? -1.831 8.358 16.930 1.00 89.88 103 LEU A O 1
ATOM 837 N N . ASN A 1 104 ? -1.894 6.340 17.942 1.00 89.75 104 ASN A N 1
ATOM 838 C CA . ASN A 1 104 ? -2.082 6.878 19.285 1.00 89.75 104 ASN A CA 1
ATOM 839 C C . ASN A 1 104 ? -0.723 7.281 19.907 1.00 89.75 104 ASN A C 1
ATOM 841 O O . ASN A 1 104 ? 0.331 7.096 19.302 1.00 89.75 104 ASN A O 1
ATOM 845 N N . ASP A 1 105 ? -0.740 7.891 21.094 1.00 89.56 105 ASP A N 1
ATOM 846 C CA . ASP A 1 105 ? 0.490 8.393 21.726 1.00 89.56 105 ASP A CA 1
ATOM 847 C C . ASP A 1 105 ? 1.434 7.263 22.180 1.00 89.56 105 ASP A C 1
ATOM 849 O O . ASP A 1 105 ? 2.650 7.442 22.165 1.00 89.56 105 ASP A O 1
ATOM 853 N N . GLU A 1 106 ? 0.897 6.092 22.533 1.00 88.94 106 GLU A N 1
ATOM 854 C CA . GLU A 1 106 ? 1.707 4.912 22.857 1.00 88.94 106 GLU A CA 1
ATOM 855 C C . GLU A 1 106 ? 2.344 4.322 21.593 1.00 88.94 106 GLU A C 1
ATOM 857 O O . GLU A 1 106 ? 3.535 4.023 21.601 1.00 88.94 106 GLU A O 1
ATOM 862 N N . ASP A 1 107 ? 1.595 4.238 20.489 1.00 89.12 107 ASP A N 1
ATOM 863 C CA . ASP A 1 107 ? 2.114 3.805 19.188 1.00 89.12 107 ASP A CA 1
ATOM 864 C C . ASP A 1 107 ? 3.248 4.733 18.728 1.00 89.12 107 ASP A C 1
ATOM 866 O O . ASP A 1 107 ? 4.322 4.268 18.360 1.00 89.12 107 ASP A O 1
ATOM 870 N N . MET A 1 108 ? 3.047 6.055 18.805 1.00 86.06 108 MET A N 1
ATOM 871 C CA . MET A 1 108 ? 4.083 7.040 18.460 1.00 86.06 108 MET A CA 1
ATOM 872 C C . MET A 1 108 ? 5.341 6.847 19.302 1.00 86.06 108 MET A C 1
ATOM 874 O O . MET A 1 108 ? 6.444 6.811 18.768 1.00 86.06 108 MET A O 1
ATOM 878 N N . LYS A 1 109 ? 5.181 6.646 20.611 1.00 86.44 109 LYS A N 1
ATOM 879 C CA . LYS A 1 109 ? 6.304 6.409 21.517 1.00 86.44 109 LYS A CA 1
ATOM 880 C C . LYS A 1 109 ? 7.049 5.111 21.205 1.00 86.44 109 LYS A C 1
ATOM 882 O O . LYS A 1 109 ? 8.260 5.048 21.410 1.00 86.44 109 LYS A O 1
ATOM 887 N N . ILE A 1 110 ? 6.344 4.082 20.729 1.00 85.94 110 ILE A N 1
ATOM 888 C CA . ILE A 1 110 ? 6.980 2.864 20.222 1.00 85.94 110 ILE A CA 1
ATOM 889 C C . ILE A 1 110 ? 7.801 3.214 18.982 1.00 85.94 110 ILE A C 1
ATOM 891 O O . ILE A 1 110 ? 8.984 2.903 18.973 1.00 85.94 110 ILE A O 1
ATOM 895 N N . MET A 1 111 ? 7.241 3.916 17.995 1.00 82.31 111 MET A N 1
ATOM 896 C CA . MET A 1 111 ? 7.966 4.266 16.761 1.00 82.31 111 MET A CA 1
ATOM 897 C C . MET A 1 111 ? 9.197 5.154 17.008 1.00 82.31 111 MET A C 1
ATOM 899 O O . MET A 1 111 ? 10.224 4.981 16.361 1.00 82.31 111 MET A O 1
ATOM 903 N N . GLU A 1 112 ? 9.126 6.057 17.989 1.00 78.62 112 GLU A N 1
ATOM 904 C CA . GLU A 1 112 ? 10.246 6.907 18.424 1.00 78.62 112 GLU A CA 1
ATOM 905 C C . GLU A 1 112 ? 11.316 6.138 19.219 1.00 78.62 112 GLU A C 1
ATOM 907 O O . GLU A 1 112 ? 12.418 6.642 19.458 1.00 78.62 112 GLU A O 1
ATOM 912 N N . SER A 1 113 ? 11.007 4.921 19.674 1.00 78.00 113 SER A N 1
ATOM 913 C CA . SER A 1 113 ? 11.945 4.095 20.424 1.00 78.00 113 SER A CA 1
ATOM 914 C C . SER A 1 113 ? 12.911 3.362 19.493 1.00 78.00 113 SER A C 1
ATOM 916 O O . SER A 1 113 ? 12.562 2.891 18.411 1.00 78.00 113 SER A O 1
ATOM 918 N N . HIS A 1 114 ? 14.160 3.240 19.936 1.00 68.75 114 HIS A N 1
ATOM 919 C CA . HIS A 1 114 ? 15.190 2.528 19.191 1.00 68.75 114 HIS A CA 1
ATOM 920 C C . HIS A 1 114 ? 15.309 1.081 19.664 1.00 68.75 114 HIS A C 1
ATOM 922 O O . HIS A 1 114 ? 15.507 0.820 20.854 1.00 68.75 114 HIS A O 1
ATOM 928 N N . ASN A 1 115 ? 15.294 0.143 18.717 1.00 64.31 115 ASN A N 1
ATOM 929 C CA . ASN A 1 115 ? 15.690 -1.241 18.946 1.00 64.31 115 ASN A CA 1
ATOM 930 C C . ASN A 1 115 ? 17.115 -1.455 18.406 1.00 64.31 115 ASN A C 1
ATOM 932 O O . ASN A 1 115 ? 17.334 -1.981 17.313 1.00 64.31 115 ASN A O 1
ATOM 936 N N . GLY A 1 116 ? 18.111 -0.972 19.154 1.00 68.31 116 GLY A N 1
ATOM 937 C CA . GLY A 1 116 ? 19.505 -0.958 18.702 1.00 68.31 116 GLY A CA 1
ATOM 938 C C . GLY A 1 116 ? 19.756 0.131 17.655 1.00 68.31 116 GLY A C 1
ATOM 939 O O . GLY A 1 116 ? 19.547 1.305 17.942 1.00 68.31 116 GLY A O 1
ATOM 940 N N . ASN A 1 117 ? 20.218 -0.248 16.457 1.00 60.88 117 ASN A N 1
ATOM 941 C CA . ASN A 1 117 ? 20.479 0.695 15.355 1.00 60.88 117 ASN A CA 1
ATOM 942 C C . ASN A 1 117 ? 19.245 0.984 14.481 1.00 60.88 117 ASN A C 1
ATOM 944 O O . ASN A 1 117 ? 19.323 1.846 13.611 1.00 60.88 117 ASN A O 1
ATOM 948 N N . ASN A 1 118 ? 18.132 0.276 14.691 1.00 64.19 118 ASN A N 1
ATOM 949 C CA . ASN A 1 118 ? 16.916 0.420 13.891 1.00 64.19 118 ASN A CA 1
ATOM 950 C C . ASN A 1 118 ? 15.820 1.117 14.712 1.00 64.19 118 ASN A C 1
ATOM 952 O O . ASN A 1 118 ? 15.779 0.975 15.941 1.00 64.19 118 ASN A O 1
ATOM 956 N N . LEU A 1 119 ? 14.929 1.858 14.045 1.00 68.88 119 LEU A N 1
ATOM 957 C CA . LEU A 1 119 ? 13.671 2.287 14.664 1.00 68.88 119 LEU A CA 1
ATOM 958 C C . LEU A 1 119 ? 12.817 1.054 14.980 1.00 68.88 119 LEU A C 1
ATOM 960 O O . LEU A 1 119 ? 12.892 0.042 14.282 1.00 68.88 119 LEU A O 1
ATOM 964 N N . ALA A 1 120 ? 12.046 1.117 16.062 1.00 82.00 120 ALA A N 1
ATOM 965 C CA . ALA A 1 120 ? 11.096 0.063 16.377 1.00 82.00 120 ALA A CA 1
ATOM 966 C C . ALA A 1 120 ? 9.920 0.065 15.383 1.00 82.00 120 ALA A C 1
ATOM 968 O O . ALA A 1 120 ? 9.490 1.113 14.899 1.00 82.00 120 ALA A O 1
ATOM 969 N N . SER A 1 121 ? 9.402 -1.129 15.099 1.00 88.31 121 SER A N 1
ATOM 970 C CA . SER A 1 121 ? 8.246 -1.352 14.235 1.00 88.31 121 SER A CA 1
ATOM 971 C C . SER A 1 121 ? 7.000 -1.717 15.044 1.00 88.31 121 SER A C 1
ATOM 973 O O . SER A 1 121 ? 7.080 -2.145 16.200 1.00 88.31 121 SER A O 1
ATOM 975 N N . ILE A 1 122 ? 5.831 -1.521 14.433 1.00 91.00 122 ILE A N 1
ATOM 976 C CA . ILE A 1 122 ? 4.532 -1.936 14.971 1.00 91.00 122 ILE A CA 1
ATOM 977 C C . ILE A 1 122 ? 3.914 -2.959 14.022 1.00 91.00 122 ILE A C 1
ATOM 979 O O . ILE A 1 122 ? 3.757 -2.680 12.833 1.00 91.00 122 ILE A O 1
ATOM 983 N N . ASP A 1 123 ? 3.511 -4.112 14.553 1.00 92.00 123 ASP A N 1
ATOM 984 C CA . ASP A 1 123 ? 2.756 -5.108 13.794 1.00 92.00 123 ASP A CA 1
ATOM 985 C C . ASP A 1 123 ? 1.351 -4.584 13.473 1.00 92.00 123 ASP A C 1
ATOM 987 O O . ASP A 1 123 ? 0.572 -4.236 14.364 1.00 92.00 123 ASP A O 1
ATOM 991 N N . VAL A 1 124 ? 1.009 -4.555 12.186 1.00 92.00 124 VAL A N 1
ATOM 992 C CA . VAL A 1 124 ? -0.281 -4.083 11.681 1.00 92.00 124 VAL A CA 1
ATOM 993 C C . VAL A 1 124 ? -0.919 -5.111 10.739 1.00 92.00 124 VAL A C 1
ATOM 995 O O . VAL A 1 124 ? -0.241 -5.675 9.874 1.00 92.00 124 VAL A O 1
ATOM 998 N N . PRO A 1 125 ? -2.234 -5.367 10.859 1.00 93.56 125 PRO A N 1
ATOM 999 C CA . PRO A 1 125 ? -2.947 -6.181 9.890 1.00 93.56 125 PRO A CA 1
ATOM 1000 C C . PRO A 1 125 ? -3.247 -5.384 8.611 1.00 93.56 125 PRO A C 1
ATOM 1002 O O . PRO A 1 125 ? -3.652 -4.221 8.658 1.00 93.56 125 PRO A O 1
ATOM 1005 N N . ILE A 1 126 ? -3.108 -6.032 7.45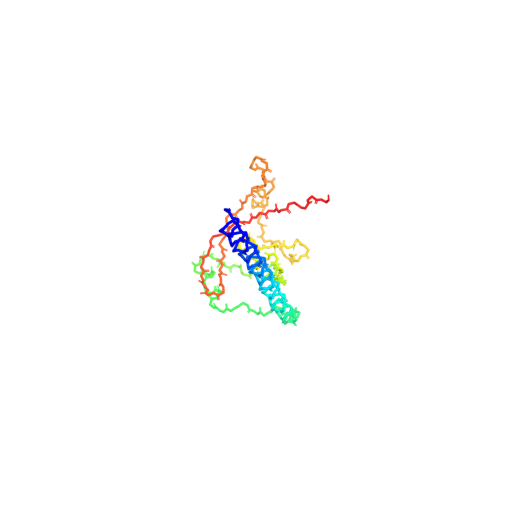7 1.00 93.88 126 ILE A N 1
ATOM 1006 C CA . ILE A 1 126 ? -3.454 -5.502 6.138 1.00 93.88 126 ILE A CA 1
ATOM 1007 C C . ILE A 1 126 ? -4.557 -6.363 5.534 1.00 93.88 126 ILE A C 1
ATOM 1009 O O . ILE A 1 126 ? -4.416 -7.579 5.440 1.00 93.88 126 ILE A O 1
ATOM 1013 N N . ILE A 1 127 ? -5.621 -5.715 5.059 1.00 95.31 127 ILE A N 1
ATOM 1014 C CA . ILE A 1 127 ? -6.661 -6.355 4.251 1.00 95.31 127 ILE A CA 1
ATOM 1015 C C . ILE A 1 127 ? -6.339 -6.108 2.775 1.00 95.31 127 ILE A C 1
ATOM 1017 O O . ILE A 1 127 ? -6.346 -4.968 2.302 1.00 95.31 127 ILE A O 1
ATOM 1021 N N . GLY A 1 128 ? -6.041 -7.183 2.053 1.00 92.81 128 GLY A N 1
ATOM 1022 C CA . GLY A 1 128 ? -5.739 -7.171 0.633 1.00 92.81 128 GLY A CA 1
ATOM 1023 C C . GLY A 1 128 ? -6.972 -6.950 -0.253 1.00 92.81 128 GLY A C 1
ATOM 1024 O O . GLY A 1 128 ? -8.117 -6.978 0.209 1.00 92.81 128 GLY A O 1
ATOM 1025 N N . PRO A 1 129 ? -6.767 -6.744 -1.567 1.00 90.62 129 PRO A N 1
ATOM 1026 C CA . PRO A 1 129 ? -7.857 -6.524 -2.517 1.00 90.62 129 PRO A CA 1
ATOM 1027 C C . PRO A 1 129 ? -8.868 -7.677 -2.604 1.00 90.62 129 PRO A C 1
ATOM 1029 O O . PRO A 1 129 ? -9.978 -7.455 -3.080 1.00 90.62 129 PRO A O 1
ATOM 1032 N N . SER A 1 130 ? -8.490 -8.890 -2.181 1.00 94.62 130 SER A N 1
ATOM 1033 C CA . SER A 1 130 ? -9.343 -10.084 -2.211 1.00 94.62 130 SER A CA 1
ATOM 1034 C C . SER A 1 130 ? -9.904 -10.439 -0.828 1.00 94.62 130 SER A C 1
ATOM 1036 O O . SER A 1 130 ? -10.366 -11.564 -0.648 1.00 94.62 130 SER A O 1
ATOM 1038 N N . LEU A 1 131 ? -9.892 -9.489 0.123 1.00 94.38 131 LEU A N 1
ATOM 1039 C CA . LEU A 1 131 ? -10.311 -9.665 1.528 1.00 94.38 131 LEU A CA 1
ATOM 1040 C C . LEU A 1 131 ? -9.441 -10.658 2.316 1.00 94.38 131 LEU A C 1
ATOM 1042 O O . LEU A 1 131 ? -9.850 -11.229 3.319 1.00 94.38 131 LEU A O 1
ATOM 1046 N N . ASP A 1 132 ? -8.230 -10.851 1.827 1.00 94.69 132 ASP A N 1
ATOM 1047 C CA . ASP A 1 132 ? -7.148 -11.628 2.393 1.00 94.69 132 ASP A CA 1
ATOM 1048 C C . ASP A 1 132 ? -6.412 -10.825 3.473 1.00 94.69 132 ASP A C 1
ATOM 1050 O O . ASP A 1 132 ? -6.038 -9.677 3.250 1.00 94.69 132 ASP A O 1
ATOM 1054 N N . GLU A 1 133 ? -6.209 -11.424 4.645 1.00 94.12 133 GLU A N 1
ATOM 1055 C CA . GLU A 1 133 ? -5.527 -10.785 5.773 1.00 94.12 133 GLU A CA 1
ATOM 1056 C C . GLU A 1 133 ? -4.036 -11.133 5.792 1.00 94.12 133 GLU A C 1
ATOM 1058 O O . GLU A 1 133 ? -3.643 -12.296 5.668 1.00 94.12 133 GLU A O 1
ATOM 1063 N N . TYR A 1 134 ? -3.205 -10.116 5.999 1.00 92.25 134 TYR A N 1
ATOM 1064 C CA . TYR A 1 134 ? -1.756 -10.232 6.116 1.00 92.25 134 TYR A CA 1
ATOM 1065 C C . TYR A 1 134 ? -1.260 -9.494 7.352 1.00 92.25 134 TYR A C 1
ATOM 1067 O O . TYR A 1 134 ? -1.836 -8.484 7.740 1.00 92.25 134 TYR A O 1
ATOM 1075 N N . ALA A 1 135 ? -0.155 -9.957 7.928 1.00 92.88 135 ALA A N 1
ATOM 1076 C CA . ALA A 1 135 ? 0.609 -9.173 8.889 1.00 92.88 135 ALA A CA 1
ATOM 1077 C C . ALA A 1 135 ? 1.695 -8.382 8.152 1.00 92.88 135 ALA A C 1
ATOM 1079 O O . ALA A 1 135 ? 2.331 -8.906 7.232 1.00 92.88 135 ALA A O 1
ATOM 1080 N N . ALA A 1 136 ? 1.903 -7.138 8.560 1.00 91.94 136 ALA A N 1
ATOM 1081 C CA . ALA A 1 136 ? 2.994 -6.299 8.100 1.00 91.94 136 ALA A CA 1
ATOM 1082 C C . ALA A 1 136 ? 3.571 -5.498 9.263 1.00 91.94 136 ALA A C 1
ATOM 1084 O O . ALA A 1 136 ? 2.906 -5.285 10.272 1.00 91.94 136 ALA A O 1
ATOM 1085 N N . GLU A 1 137 ? 4.795 -5.024 9.086 1.00 91.69 137 GLU A N 1
ATOM 1086 C CA . GLU A 1 137 ? 5.457 -4.146 10.038 1.00 91.69 137 GLU A CA 1
ATOM 1087 C C . GLU A 1 137 ? 5.363 -2.708 9.532 1.00 91.69 137 GLU A C 1
ATOM 1089 O O . GLU A 1 137 ? 5.720 -2.404 8.390 1.00 91.69 137 GLU A O 1
ATOM 1094 N N . LEU A 1 138 ? 4.844 -1.821 10.375 1.00 91.38 138 LEU A N 1
ATOM 1095 C CA . LEU A 1 138 ? 4.869 -0.387 10.148 1.00 91.38 138 LEU A CA 1
ATOM 1096 C C . LEU A 1 138 ? 6.134 0.179 10.790 1.00 91.38 138 LEU A C 1
ATOM 1098 O O . LEU A 1 138 ? 6.337 0.018 11.992 1.00 91.38 138 LEU A O 1
ATOM 1102 N N . GLU A 1 139 ? 6.952 0.863 9.998 1.00 88.31 139 GLU A N 1
ATOM 1103 C CA . GLU A 1 139 ? 8.202 1.492 10.427 1.00 88.31 139 GLU A CA 1
ATOM 1104 C C . GLU A 1 139 ? 8.285 2.933 9.907 1.00 88.31 139 GLU A C 1
ATOM 1106 O O . GLU A 1 139 ? 7.842 3.239 8.794 1.00 88.31 139 GLU A O 1
ATOM 1111 N N . GLU A 1 140 ? 8.854 3.832 10.710 1.00 85.25 140 GLU A N 1
ATOM 1112 C CA . GLU A 1 140 ? 9.238 5.160 10.239 1.00 85.25 140 GLU A CA 1
ATOM 1113 C C . GLU A 1 140 ? 10.642 5.075 9.630 1.00 85.25 140 GLU A C 1
ATOM 1115 O O . GLU A 1 140 ? 11.624 4.757 10.298 1.00 85.25 140 GLU A O 1
ATOM 1120 N N . VAL A 1 141 ? 10.742 5.339 8.328 1.00 78.62 141 VAL A N 1
ATOM 1121 C CA . VAL A 1 141 ? 12.027 5.339 7.626 1.00 78.62 141 VAL A CA 1
ATOM 1122 C C . VAL A 1 141 ? 12.532 6.773 7.565 1.00 78.62 141 VAL A C 1
ATOM 1124 O O . VAL A 1 141 ? 12.000 7.599 6.821 1.00 78.62 141 VAL A O 1
ATOM 1127 N N . GLY A 1 142 ? 13.569 7.068 8.350 1.00 64.62 142 GLY A N 1
ATOM 1128 C CA . GLY A 1 142 ? 14.282 8.335 8.260 1.00 64.62 142 GLY A CA 1
ATOM 1129 C C . GLY A 1 142 ? 14.893 8.503 6.868 1.00 64.62 142 GLY A C 1
ATOM 1130 O O . GLY A 1 142 ? 15.639 7.645 6.397 1.00 64.62 142 GLY A O 1
ATOM 1131 N N . HIS A 1 143 ? 14.582 9.610 6.199 1.00 50.31 143 HIS A N 1
ATOM 1132 C CA . HIS A 1 143 ? 15.382 10.057 5.067 1.00 50.31 143 HIS A CA 1
ATOM 1133 C C . HIS A 1 143 ? 16.675 10.665 5.624 1.00 50.31 143 HIS A C 1
ATOM 1135 O O . HIS A 1 143 ? 16.638 11.738 6.221 1.00 50.31 143 HIS A O 1
ATOM 1141 N N . GLU A 1 144 ? 17.810 9.988 5.440 1.00 39.22 144 GLU A N 1
ATOM 1142 C CA . GLU A 1 144 ? 19.101 10.680 5.452 1.00 39.22 144 GLU A CA 1
ATOM 1143 C C . GLU A 1 144 ? 19.124 11.601 4.217 1.00 39.22 144 GLU A C 1
ATOM 1145 O O . GLU A 1 144 ? 18.982 11.122 3.087 1.00 39.22 144 GLU A O 1
ATOM 1150 N N . GLU A 1 145 ? 19.178 12.919 4.445 1.00 32.22 145 GLU A N 1
ATOM 1151 C CA . GLU A 1 145 ? 19.329 13.948 3.399 1.00 32.22 145 GLU A CA 1
ATOM 1152 C C . GLU A 1 145 ? 20.686 13.871 2.684 1.00 32.22 145 GLU A C 1
ATOM 1154 O O . GLU A 1 145 ? 21.718 13.647 3.361 1.00 32.22 145 GLU A O 1
#

Radius of gyration: 24.77 Å; chains: 1; bounding box: 67×46×60 Å

pLDDT: mean 81.68, std 12.25, range [32.22, 95.56]